Protein AF-A0A813FTQ1-F1 (afdb_monomer_lite)

Foldseek 3Di:
DDDDPPPPDDDPVVVVLVVVLLVVQLVVLQVLLCVLQVHPDRDDQPDFSVVVRDDLRSLQSSQVSVLVCVVVSVVSVQDLPPGQDSCNCVVQRGSSSSSVNRD

Radius of gyration: 16.01 Å; chains: 1; bounding box: 47×24×45 Å

Sequence (103 aa):
STGGSDGTMPSSQEASGVMKAGVELISLIRRLASDAFGVVEEPGADLPLMQAGMTSHSATLLRSLISQELPQLRARGVTGLAKLPPTLALDQPTVRDIAEYIM

pLDDT: mean 82.42, std 13.18, range [44.75, 96.25]

Structure (mmCIF, N/CA/C/O backbone):
data_AF-A0A813FTQ1-F1
#
_entry.id   AF-A0A813FTQ1-F1
#
loop_
_atom_site.group_PDB
_atom_site.id
_atom_site.type_symbol
_atom_site.label_atom_id
_atom_site.label_alt_id
_atom_site.label_comp_id
_atom_site.label_asym_id
_atom_site.label_entity_id
_atom_site.label_seq_id
_atom_site.pdbx_PDB_ins_code
_atom_site.Cartn_x
_atom_site.Cartn_y
_atom_site.Cartn_z
_atom_site.occupancy
_atom_site.B_iso_or_equiv
_atom_site.auth_seq_id
_atom_site.auth_comp_id
_atom_site.auth_asym_id
_atom_site.auth_atom_id
_atom_site.pdbx_PDB_model_num
ATOM 1 N N . SER A 1 1 ? -38.565 -11.028 30.514 1.00 46.94 1 SER A N 1
ATOM 2 C CA . SER A 1 1 ? -38.001 -11.320 29.186 1.00 46.94 1 SER A CA 1
ATOM 3 C C . SER A 1 1 ? -37.486 -10.047 28.563 1.00 46.94 1 SER A C 1
ATOM 5 O O . SER A 1 1 ? -38.283 -9.197 28.200 1.00 46.94 1 SER A O 1
ATOM 7 N N . THR A 1 2 ? -36.170 -9.880 28.503 1.00 45.84 2 THR A N 1
ATOM 8 C CA . THR A 1 2 ? -35.506 -8.764 27.818 1.00 45.84 2 THR A CA 1
ATOM 9 C C . THR A 1 2 ? -35.194 -9.205 26.393 1.00 45.84 2 THR A C 1
ATOM 11 O O . THR A 1 2 ? -34.213 -9.904 26.157 1.00 45.84 2 THR A O 1
ATOM 14 N N . GLY A 1 3 ? -36.078 -8.860 25.463 1.00 48.97 3 GLY A N 1
ATOM 15 C CA . GLY A 1 3 ? -35.877 -9.041 24.031 1.00 48.97 3 GLY A CA 1
ATOM 16 C C . GLY A 1 3 ? -36.127 -7.704 23.354 1.00 48.97 3 GLY A C 1
ATOM 17 O O . GLY A 1 3 ? -37.273 -7.299 23.205 1.00 48.97 3 GLY A O 1
ATOM 18 N N . GLY A 1 4 ? -35.053 -7.003 23.018 1.00 44.75 4 GLY A N 1
ATOM 19 C CA . GLY A 1 4 ? -35.081 -5.743 22.289 1.00 44.75 4 GLY A CA 1
ATOM 20 C C . GLY A 1 4 ? -33.822 -5.688 21.447 1.00 44.75 4 GLY A C 1
ATOM 21 O O . GLY A 1 4 ? -32.794 -5.199 21.895 1.00 44.75 4 GLY A O 1
ATOM 22 N N . SER A 1 5 ? -33.883 -6.313 20.278 1.00 53.84 5 SER A N 1
ATOM 23 C CA . SER A 1 5 ? -32.874 -6.228 19.232 1.00 53.84 5 SER A CA 1
ATOM 24 C C . SER A 1 5 ? -32.807 -4.783 18.743 1.00 53.84 5 SER A C 1
ATOM 26 O O . SER A 1 5 ? -33.652 -4.357 17.957 1.00 53.84 5 SER A O 1
ATOM 28 N N . ASP A 1 6 ? -31.826 -4.038 19.251 1.00 51.16 6 ASP A N 1
ATOM 29 C CA . ASP A 1 6 ? -31.444 -2.711 18.770 1.00 51.16 6 ASP A CA 1
ATOM 30 C C . ASP A 1 6 ? -30.753 -2.863 17.408 1.00 51.16 6 ASP A C 1
ATOM 32 O O . ASP A 1 6 ? -29.535 -2.956 17.285 1.00 51.16 6 ASP A O 1
ATOM 36 N N . GLY A 1 7 ? -31.571 -3.031 16.373 1.00 55.66 7 GLY A N 1
ATOM 37 C CA . GLY A 1 7 ? -31.155 -2.957 14.980 1.00 55.66 7 GLY A CA 1
ATOM 38 C C . GLY A 1 7 ? -31.373 -1.541 14.475 1.00 55.66 7 GLY A C 1
ATOM 39 O O . GLY A 1 7 ? -32.259 -1.319 13.650 1.00 55.66 7 GLY A O 1
ATOM 40 N N . THR A 1 8 ? -30.621 -0.576 15.005 1.00 62.62 8 THR A N 1
ATOM 41 C CA . THR A 1 8 ? -30.597 0.782 14.454 1.00 62.62 8 THR A CA 1
ATOM 42 C C . THR A 1 8 ? -29.999 0.709 13.045 1.00 62.62 8 THR A C 1
ATOM 44 O O . THR A 1 8 ? -28.789 0.586 12.873 1.00 62.62 8 THR A O 1
ATOM 47 N N . MET A 1 9 ? -30.860 0.709 12.023 1.00 62.09 9 MET A N 1
ATOM 48 C CA . MET A 1 9 ? -30.444 0.869 10.627 1.00 62.09 9 MET A CA 1
ATOM 49 C C . MET A 1 9 ? -29.770 2.242 10.479 1.00 62.09 9 MET A C 1
ATOM 51 O O . MET A 1 9 ? -30.317 3.222 10.994 1.00 62.09 9 MET A O 1
ATOM 55 N N . PRO A 1 10 ? -28.625 2.350 9.781 1.00 64.75 10 PRO A N 1
ATOM 56 C CA . PRO A 1 10 ? -27.966 3.635 9.577 1.00 64.75 10 PRO A CA 1
ATOM 57 C C . PRO A 1 10 ? -28.907 4.600 8.855 1.00 64.75 10 PRO A C 1
ATOM 59 O O . PRO A 1 10 ? -29.604 4.228 7.904 1.00 64.75 10 PRO A O 1
ATOM 62 N N . SER A 1 11 ? -28.931 5.855 9.300 1.00 74.50 11 SER A N 1
ATOM 63 C CA . SER A 1 11 ? -29.770 6.880 8.680 1.00 74.50 11 SER A CA 1
ATOM 64 C C . SER A 1 11 ? -29.315 7.135 7.238 1.00 74.50 11 SER A C 1
ATOM 66 O O . SER A 1 11 ? -28.129 7.035 6.921 1.00 74.50 11 SER A O 1
ATOM 68 N N . SER A 1 12 ? -30.227 7.543 6.346 1.00 76.50 12 SER A N 1
ATOM 69 C CA . SER A 1 12 ? -29.904 7.806 4.926 1.00 76.50 12 SER A CA 1
ATOM 70 C C . SER A 1 12 ? -28.736 8.788 4.728 1.00 76.50 12 SER A C 1
ATOM 72 O O . SER A 1 12 ? -28.045 8.734 3.711 1.00 76.50 12 SER A O 1
ATOM 74 N N . GLN A 1 13 ? -28.509 9.683 5.690 1.00 69.75 13 GLN A N 1
ATOM 75 C CA . GLN A 1 13 ? -27.415 10.652 5.677 1.00 69.75 13 GLN A CA 1
ATOM 76 C C . GLN A 1 13 ? -26.061 10.017 6.045 1.00 69.75 13 GLN A C 1
ATOM 78 O O . GLN A 1 13 ? -25.038 10.380 5.467 1.00 69.75 13 GLN A O 1
ATOM 83 N N . GLU A 1 14 ? -26.058 9.024 6.935 1.00 67.44 14 GLU A N 1
ATOM 84 C CA . GLU A 1 14 ? -24.863 8.272 7.332 1.00 67.44 14 GLU A CA 1
ATOM 85 C C . GLU A 1 14 ? -24.417 7.330 6.211 1.00 67.44 14 GLU A C 1
ATOM 87 O O . GLU A 1 14 ? -23.250 7.344 5.822 1.00 67.44 14 GLU A O 1
ATOM 92 N N . ALA A 1 15 ? -25.359 6.606 5.596 1.00 72.94 15 ALA A N 1
ATOM 93 C CA . ALA A 1 15 ? -25.078 5.752 4.440 1.00 72.94 15 ALA A CA 1
ATOM 94 C C . ALA A 1 15 ? -24.491 6.550 3.258 1.00 72.94 15 ALA A C 1
ATOM 96 O O . ALA A 1 15 ? -23.530 6.121 2.618 1.00 72.94 15 ALA A O 1
ATOM 97 N N . SER A 1 16 ? -25.018 7.755 3.004 1.00 77.19 16 SER A N 1
ATOM 98 C CA . SER A 1 16 ? -24.475 8.655 1.981 1.00 77.19 16 SER A CA 1
ATOM 99 C C . SER A 1 16 ? -23.071 9.168 2.326 1.00 77.19 16 SER A C 1
ATOM 101 O O . SER A 1 16 ? -22.255 9.347 1.420 1.00 77.19 16 SER A O 1
ATOM 103 N N . GLY A 1 17 ? -22.784 9.420 3.607 1.00 78.12 17 GLY A N 1
ATOM 104 C CA . GLY A 1 17 ? -21.468 9.856 4.075 1.00 78.12 17 GLY A CA 1
ATOM 105 C C . GLY A 1 17 ? -20.400 8.778 3.894 1.00 78.12 17 GLY A C 1
ATOM 106 O O . GLY A 1 17 ? -19.335 9.061 3.344 1.00 78.12 17 GLY A O 1
ATOM 107 N N . VAL A 1 18 ? -20.719 7.536 4.268 1.00 75.69 18 VAL A N 1
ATOM 108 C CA . VAL A 1 18 ? -19.834 6.371 4.104 1.00 75.69 18 VAL A CA 1
ATOM 109 C C . VAL A 1 18 ? -19.553 6.101 2.627 1.00 75.69 18 VAL A C 1
ATOM 111 O O . VAL A 1 18 ? -18.397 5.959 2.238 1.00 75.69 18 VAL A O 1
ATOM 114 N N . MET A 1 19 ? -20.580 6.127 1.772 1.00 80.00 19 MET A N 1
ATOM 115 C CA . MET A 1 19 ? -20.398 5.928 0.331 1.00 80.00 19 MET A CA 1
ATOM 116 C C . MET A 1 19 ? -19.504 7.011 -0.292 1.00 80.00 19 MET A C 1
ATOM 118 O O . MET A 1 19 ? -18.628 6.701 -1.100 1.00 80.00 19 MET A O 1
ATOM 122 N N . LYS A 1 20 ? -19.667 8.277 0.118 1.00 83.38 20 LYS A N 1
ATOM 123 C CA . LYS A 1 20 ? -18.804 9.376 -0.338 1.00 83.38 20 LYS A CA 1
ATOM 124 C C . LYS A 1 20 ? -17.359 9.193 0.127 1.00 83.38 20 LYS A C 1
ATOM 126 O O . LYS A 1 20 ? -16.446 9.351 -0.678 1.00 83.38 20 LYS A O 1
ATOM 131 N N . ALA A 1 21 ? -17.147 8.838 1.394 1.00 82.62 21 ALA A N 1
ATOM 132 C CA . ALA A 1 21 ? -15.816 8.513 1.898 1.00 82.62 21 ALA A CA 1
ATOM 133 C C . ALA A 1 21 ? -15.192 7.345 1.111 1.00 82.62 21 ALA A C 1
ATOM 135 O O . ALA A 1 21 ? -13.996 7.375 0.832 1.00 82.62 21 ALA A O 1
ATOM 136 N N . GLY A 1 22 ? -16.009 6.361 0.707 1.00 86.44 22 GLY A N 1
ATOM 137 C CA . GLY A 1 22 ? -15.627 5.202 -0.108 1.00 86.44 22 GLY A CA 1
ATOM 138 C C . GLY A 1 22 ? -15.000 5.609 -1.428 1.00 86.44 22 GLY A C 1
ATOM 139 O O . GLY A 1 22 ? -13.875 5.231 -1.746 1.00 86.44 22 GLY A O 1
ATOM 140 N N . VAL A 1 23 ? -15.720 6.443 -2.176 1.00 89.62 23 VAL A N 1
ATOM 141 C CA . VAL A 1 23 ? -15.281 6.939 -3.486 1.00 89.62 23 VAL A CA 1
ATOM 142 C C . VAL A 1 23 ? -14.001 7.773 -3.378 1.00 89.62 23 VAL A C 1
ATOM 144 O O . VAL A 1 23 ? -13.085 7.609 -4.188 1.00 89.62 23 VAL A O 1
ATOM 147 N N . GLU A 1 24 ? -13.905 8.636 -2.366 1.00 89.12 24 GLU A N 1
ATOM 148 C CA . GLU A 1 24 ? -12.714 9.460 -2.120 1.00 89.12 24 GLU A CA 1
ATOM 149 C C . GLU A 1 24 ? -11.494 8.601 -1.755 1.00 89.12 24 GLU A C 1
ATOM 151 O O . GLU A 1 24 ? -10.397 8.837 -2.259 1.00 89.12 24 GLU A O 1
ATOM 156 N N . LEU A 1 25 ? -11.685 7.575 -0.919 1.00 89.56 25 LEU A N 1
ATOM 157 C CA . LEU A 1 25 ? -10.623 6.656 -0.517 1.00 89.56 25 LEU A CA 1
ATOM 158 C C . LEU A 1 25 ? -10.121 5.821 -1.700 1.00 89.56 25 LEU A C 1
ATOM 160 O O . LEU A 1 25 ? -8.913 5.712 -1.900 1.00 89.56 25 LEU A O 1
ATOM 164 N N . ILE A 1 26 ? -11.032 5.287 -2.519 1.00 93.50 26 ILE A N 1
ATOM 165 C CA . ILE A 1 26 ? -10.686 4.567 -3.753 1.00 93.50 26 ILE A CA 1
ATOM 166 C C . ILE A 1 26 ? -9.869 5.474 -4.678 1.00 93.50 26 ILE A C 1
ATOM 168 O O . ILE A 1 26 ? -8.827 5.062 -5.184 1.00 93.50 26 ILE A O 1
ATOM 172 N N . SER A 1 27 ? -10.307 6.719 -4.872 1.00 93.69 27 SER A N 1
ATOM 173 C CA . SER A 1 27 ? -9.609 7.687 -5.729 1.00 93.69 27 SER A CA 1
ATOM 174 C C . SER A 1 27 ? -8.205 7.999 -5.207 1.00 93.69 27 SER A C 1
ATOM 176 O O . SER A 1 27 ? -7.245 8.009 -5.976 1.00 93.69 27 SER A O 1
ATOM 178 N N . LEU A 1 28 ? -8.059 8.170 -3.891 1.00 92.62 28 LEU A N 1
ATOM 179 C CA . LEU A 1 28 ? -6.758 8.356 -3.257 1.00 92.62 28 LEU A CA 1
ATOM 180 C C . LEU A 1 28 ? -5.842 7.148 -3.481 1.00 92.62 28 LEU A C 1
ATOM 182 O O . LEU A 1 28 ? -4.714 7.320 -3.933 1.00 92.62 28 LEU A O 1
ATOM 186 N N . ILE A 1 29 ? -6.308 5.930 -3.195 1.00 93.44 29 ILE A N 1
ATOM 187 C CA . ILE A 1 29 ? -5.481 4.723 -3.326 1.00 93.44 29 ILE A CA 1
ATOM 188 C C . ILE A 1 29 ? -5.059 4.506 -4.785 1.00 93.44 29 ILE A C 1
ATOM 190 O O . ILE A 1 29 ? -3.913 4.136 -5.019 1.00 93.44 29 ILE A O 1
ATOM 194 N N . ARG A 1 30 ? -5.927 4.787 -5.768 1.00 95.50 30 ARG A N 1
ATOM 195 C CA . ARG A 1 30 ? -5.582 4.716 -7.202 1.00 95.50 30 ARG A CA 1
ATOM 196 C C . ARG A 1 30 ? -4.440 5.666 -7.559 1.00 95.50 30 ARG A C 1
ATOM 198 O O . ARG A 1 30 ? -3.473 5.244 -8.192 1.00 95.50 30 ARG A O 1
ATOM 205 N N . ARG A 1 31 ? -4.508 6.911 -7.082 1.00 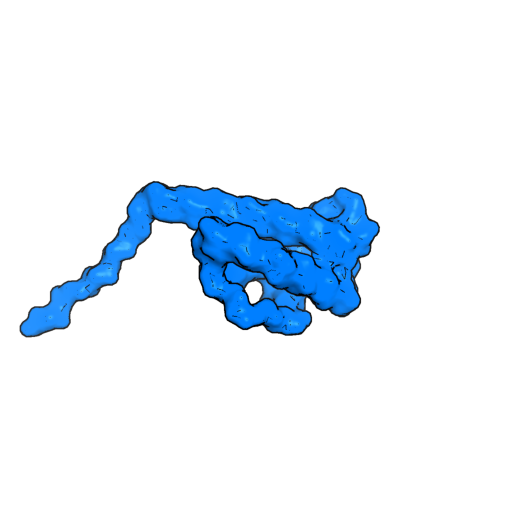95.19 31 ARG A N 1
ATOM 206 C CA . ARG A 1 31 ? -3.443 7.903 -7.267 1.00 95.19 31 ARG A CA 1
ATOM 207 C C . ARG A 1 31 ? -2.135 7.455 -6.611 1.00 95.19 31 ARG A C 1
ATOM 209 O O . ARG A 1 31 ? -1.091 7.465 -7.253 1.00 95.19 31 ARG A O 1
ATOM 216 N N . LEU A 1 32 ? -2.193 7.004 -5.356 1.00 94.62 32 LEU A N 1
ATOM 217 C CA . LEU A 1 32 ? -1.017 6.502 -4.635 1.00 94.62 32 LEU A CA 1
ATOM 218 C C . LEU A 1 32 ? -0.426 5.244 -5.285 1.00 94.62 32 LEU A C 1
ATOM 220 O O . LEU A 1 32 ? 0.785 5.047 -5.240 1.00 94.62 32 LEU A O 1
ATOM 224 N N . ALA A 1 33 ? -1.258 4.392 -5.886 1.00 94.25 33 ALA A N 1
ATOM 225 C CA . ALA A 1 33 ? -0.809 3.229 -6.640 1.00 94.25 33 ALA A CA 1
ATOM 226 C C . ALA A 1 33 ? -0.060 3.657 -7.908 1.00 94.25 33 ALA A C 1
ATOM 228 O O . ALA A 1 33 ? 1.036 3.161 -8.144 1.00 94.25 33 ALA A O 1
ATOM 229 N N . SER A 1 34 ? -0.580 4.636 -8.654 1.00 94.19 34 SER A N 1
ATOM 230 C CA . SER A 1 34 ? 0.125 5.235 -9.798 1.00 94.19 34 SER A CA 1
ATOM 231 C C . SER A 1 34 ? 1.500 5.781 -9.391 1.00 94.19 34 SER A C 1
ATOM 233 O O . SER A 1 34 ? 2.512 5.435 -10.006 1.00 94.19 34 SER A O 1
ATOM 235 N N . ASP A 1 35 ? 1.542 6.550 -8.294 1.00 94.06 35 ASP A N 1
ATOM 236 C CA . ASP A 1 35 ? 2.771 7.117 -7.726 1.00 94.06 35 ASP A CA 1
ATOM 237 C C . ASP A 1 35 ? 3.762 6.006 -7.311 1.00 94.06 35 ASP A C 1
ATOM 239 O O . ASP A 1 35 ? 4.956 6.087 -7.603 1.00 94.06 35 ASP A O 1
ATOM 243 N N . ALA A 1 36 ? 3.281 4.929 -6.675 1.00 92.88 36 ALA A N 1
ATOM 244 C CA . ALA A 1 36 ? 4.108 3.800 -6.239 1.00 92.88 36 ALA A CA 1
ATOM 245 C C . ALA A 1 36 ? 4.627 2.933 -7.397 1.00 92.88 36 ALA A C 1
ATOM 247 O O . ALA A 1 36 ? 5.704 2.341 -7.291 1.00 92.88 36 ALA A O 1
ATOM 248 N N . PHE A 1 37 ? 3.854 2.803 -8.477 1.00 90.75 37 PHE A N 1
ATOM 249 C CA . PHE A 1 37 ? 4.221 2.014 -9.657 1.00 90.75 37 PHE A CA 1
ATOM 250 C C . PHE A 1 37 ? 5.154 2.794 -10.588 1.00 90.75 37 PHE A C 1
ATOM 252 O O . PHE A 1 37 ? 5.839 2.186 -11.408 1.00 90.75 37 PHE A O 1
ATOM 259 N N . GLY A 1 38 ? 5.188 4.125 -10.463 1.00 87.50 38 GLY A N 1
ATOM 260 C CA . GLY A 1 38 ? 5.905 4.996 -11.389 1.00 87.50 38 GLY A CA 1
ATOM 261 C C . GLY A 1 38 ? 5.240 5.053 -12.765 1.00 87.50 38 GLY A C 1
ATOM 262 O O . GLY A 1 38 ? 5.926 5.233 -13.771 1.00 87.50 38 GLY A O 1
ATOM 263 N N . VAL A 1 39 ? 3.918 4.869 -12.820 1.00 86.31 39 VAL A N 1
ATOM 264 C CA . VAL A 1 39 ? 3.126 4.926 -14.056 1.00 86.31 39 VAL A CA 1
ATOM 265 C C . VAL A 1 39 ? 2.273 6.190 -14.077 1.00 86.31 39 VAL A C 1
ATOM 267 O O . VAL A 1 39 ? 1.937 6.748 -13.034 1.00 86.31 39 VAL A O 1
ATOM 270 N N . VAL A 1 40 ? 1.925 6.644 -15.280 1.00 80.31 40 VAL A N 1
ATOM 271 C CA . VAL A 1 40 ? 1.066 7.825 -15.484 1.00 80.31 40 VAL A CA 1
ATOM 272 C C . VAL A 1 40 ? -0.418 7.465 -15.368 1.00 80.31 40 VAL A C 1
ATOM 274 O O . VAL A 1 40 ? -1.240 8.320 -15.049 1.00 80.31 40 VAL A O 1
ATOM 277 N N . GLU A 1 41 ? -0.768 6.209 -15.642 1.00 89.12 41 GLU A N 1
ATOM 278 C CA . GLU A 1 41 ? -2.149 5.740 -15.654 1.00 89.12 41 GLU A CA 1
ATOM 279 C C . GLU A 1 41 ? -2.532 5.094 -14.321 1.00 89.12 41 GLU A C 1
ATOM 281 O O . GLU A 1 41 ? -1.929 4.114 -13.884 1.00 89.12 41 GLU A O 1
ATOM 286 N N . GLU A 1 42 ? -3.580 5.622 -13.693 1.00 91.88 42 GLU A N 1
ATOM 287 C CA . GLU A 1 42 ? -4.124 5.048 -12.470 1.00 91.88 42 GLU A CA 1
ATOM 288 C C . GLU A 1 42 ? -4.764 3.675 -12.734 1.00 91.88 42 GLU A C 1
ATOM 290 O O . GLU A 1 42 ? -5.641 3.569 -13.599 1.00 91.88 42 GLU A O 1
ATOM 295 N N . PRO A 1 43 ? -4.448 2.639 -11.935 1.00 92.94 43 PRO A N 1
ATOM 296 C CA . PRO A 1 43 ? -5.054 1.324 -12.103 1.00 92.94 43 PRO A CA 1
ATOM 297 C C . PRO A 1 43 ? -6.577 1.389 -11.950 1.00 92.94 43 PRO A C 1
ATOM 299 O O . PRO A 1 43 ? -7.117 2.190 -11.178 1.00 92.94 43 PRO A O 1
ATOM 302 N N . GLY A 1 44 ? -7.293 0.524 -12.667 1.00 94.38 44 GLY A N 1
ATOM 303 C CA . GLY A 1 44 ? -8.727 0.335 -12.447 1.00 94.38 44 GLY A CA 1
ATOM 304 C C . GLY A 1 44 ? -9.010 -0.095 -11.004 1.00 94.38 44 GLY A C 1
ATOM 305 O O . GLY A 1 44 ? -8.233 -0.846 -10.420 1.00 94.38 44 GLY A O 1
ATOM 306 N N . ALA A 1 45 ? -10.123 0.368 -10.423 1.00 94.56 45 ALA A N 1
ATOM 307 C CA . ALA A 1 45 ? -10.443 0.092 -9.017 1.00 94.56 45 ALA A CA 1
ATOM 308 C C . ALA A 1 45 ? -10.580 -1.412 -8.710 1.00 94.56 45 ALA A C 1
ATOM 310 O O . ALA A 1 45 ? -10.221 -1.849 -7.622 1.00 94.5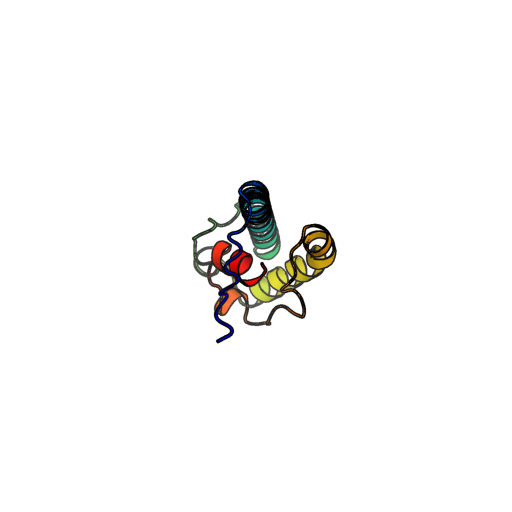6 45 ALA A O 1
ATOM 311 N N . ASP A 1 46 ? -11.064 -2.167 -9.695 1.00 96.25 46 ASP A N 1
ATOM 312 C CA . ASP A 1 46 ? -11.344 -3.604 -9.639 1.00 96.25 46 ASP A CA 1
ATOM 313 C C . ASP A 1 46 ? -10.278 -4.441 -10.381 1.00 96.25 46 ASP A C 1
ATOM 315 O O . ASP A 1 46 ? -10.395 -5.660 -10.492 1.00 96.25 46 ASP A O 1
ATOM 319 N N . LEU A 1 47 ? -9.236 -3.793 -10.921 1.00 94.88 47 LEU A N 1
ATOM 320 C CA . LEU A 1 47 ? -8.132 -4.478 -11.589 1.00 94.88 47 LEU A CA 1
ATOM 321 C C . LEU A 1 47 ? -7.152 -4.997 -10.525 1.00 94.88 47 LEU A C 1
ATOM 323 O O . LEU A 1 47 ? -6.690 -4.201 -9.701 1.00 94.88 47 LEU A O 1
ATOM 327 N N . PRO A 1 48 ? -6.775 -6.289 -10.545 1.00 94.31 48 PRO A N 1
ATOM 328 C CA . PRO A 1 48 ? -5.729 -6.793 -9.669 1.00 94.31 48 PRO A CA 1
ATOM 329 C C . PRO A 1 48 ? -4.438 -5.986 -9.836 1.00 94.31 48 PRO A C 1
ATOM 331 O O . PRO A 1 48 ? -3.900 -5.870 -10.937 1.00 94.31 48 PRO A O 1
ATOM 334 N N . LEU A 1 49 ? -3.898 -5.457 -8.742 1.00 92.75 49 LEU A N 1
ATOM 335 C CA . LEU A 1 49 ? -2.758 -4.540 -8.777 1.00 92.75 49 LEU A CA 1
ATOM 336 C C . LEU A 1 49 ? -1.512 -5.176 -9.407 1.00 92.75 49 LEU A C 1
ATOM 338 O O . LEU A 1 49 ? -0.761 -4.503 -10.105 1.00 92.75 49 LEU A O 1
ATOM 342 N N . MET A 1 50 ? -1.311 -6.486 -9.237 1.00 91.44 50 MET A N 1
ATOM 343 C CA . MET A 1 50 ? -0.232 -7.217 -9.918 1.00 91.44 50 MET A CA 1
ATOM 344 C C . MET A 1 50 ? -0.396 -7.219 -11.444 1.00 91.44 50 MET A C 1
ATOM 346 O O . MET A 1 50 ? 0.593 -7.101 -12.162 1.00 91.44 50 MET A O 1
ATOM 350 N N . GLN A 1 51 ? -1.633 -7.304 -11.950 1.00 91.94 51 GLN A N 1
ATOM 351 C CA . GLN A 1 51 ? -1.908 -7.162 -13.386 1.00 91.94 51 GLN A CA 1
ATOM 352 C C . GLN A 1 51 ? -1.679 -5.722 -13.861 1.00 91.94 51 GLN A C 1
ATOM 354 O O . GLN A 1 51 ? -1.299 -5.515 -15.008 1.00 91.94 51 GLN A O 1
ATOM 359 N N . ALA A 1 52 ? -1.841 -4.743 -12.967 1.00 90.44 52 ALA A N 1
ATOM 360 C CA . AL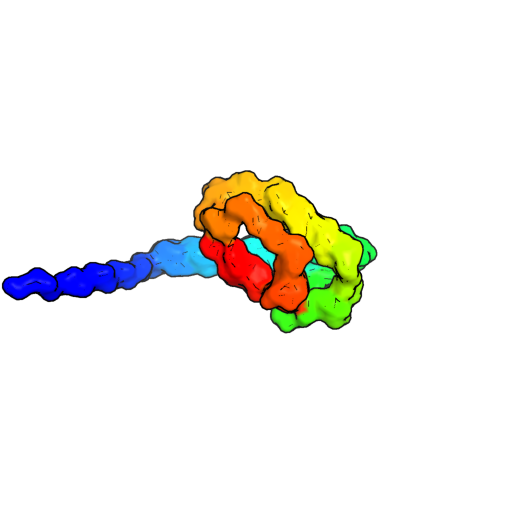A A 1 52 ? -1.529 -3.338 -13.214 1.00 90.44 52 ALA A CA 1
ATOM 361 C C . ALA A 1 52 ? -0.025 -2.996 -13.120 1.00 90.44 52 ALA A C 1
ATOM 363 O O . ALA A 1 52 ? 0.343 -1.827 -13.209 1.00 90.44 52 ALA A O 1
ATOM 364 N N . GLY A 1 53 ? 0.854 -3.989 -12.932 1.00 89.25 53 GLY A N 1
ATOM 365 C CA . GLY A 1 53 ? 2.305 -3.786 -12.853 1.00 89.25 53 GLY A CA 1
ATOM 366 C C . GLY A 1 53 ? 2.858 -3.619 -11.435 1.00 89.25 53 GLY A C 1
ATOM 367 O O . GLY A 1 53 ? 4.032 -3.282 -11.269 1.00 89.25 53 GLY A O 1
ATOM 368 N N . MET A 1 54 ? 2.059 -3.881 -10.396 1.00 92.06 54 MET A N 1
ATOM 369 C CA . MET A 1 54 ? 2.561 -3.906 -9.025 1.00 92.06 54 MET A CA 1
ATOM 370 C C . MET A 1 54 ? 3.602 -5.016 -8.828 1.00 92.06 54 MET A C 1
ATOM 372 O O . MET A 1 54 ? 3.413 -6.169 -9.213 1.00 92.06 54 MET A O 1
ATOM 376 N N . THR A 1 55 ? 4.679 -4.665 -8.134 1.00 91.69 55 THR A N 1
ATOM 377 C CA . THR A 1 55 ? 5.751 -5.558 -7.690 1.00 91.69 55 THR A CA 1
ATOM 378 C C . THR A 1 55 ? 5.797 -5.579 -6.163 1.00 91.69 55 THR A C 1
ATOM 380 O O . THR A 1 55 ? 5.196 -4.731 -5.505 1.00 91.69 55 THR A O 1
ATOM 383 N N . SER A 1 56 ? 6.568 -6.486 -5.560 1.00 88.88 56 SER A N 1
ATOM 384 C CA . SER A 1 56 ? 6.750 -6.513 -4.098 1.00 88.88 56 SER A CA 1
ATOM 385 C C . SER A 1 56 ? 7.323 -5.201 -3.541 1.00 88.88 56 SER A C 1
ATOM 387 O O . SER A 1 56 ? 6.981 -4.784 -2.431 1.00 88.88 56 SER A O 1
ATOM 389 N N . HIS A 1 57 ? 8.182 -4.529 -4.317 1.00 90.56 57 HIS A N 1
ATOM 390 C CA . HIS A 1 57 ? 8.735 -3.234 -3.935 1.00 90.56 57 HIS A CA 1
ATOM 391 C C . HIS A 1 57 ? 7.657 -2.148 -3.952 1.00 90.56 57 HIS A C 1
ATOM 393 O O . HIS A 1 57 ? 7.458 -1.469 -2.943 1.00 90.56 57 HIS A O 1
ATOM 399 N N . SER A 1 58 ? 6.908 -2.032 -5.052 1.00 92.44 58 SER A N 1
ATOM 400 C CA . SER A 1 58 ? 5.862 -1.014 -5.156 1.00 92.44 58 SER A CA 1
ATOM 401 C C . SER A 1 58 ? 4.668 -1.284 -4.236 1.00 92.44 58 SER A C 1
ATOM 403 O O . SER A 1 58 ? 4.071 -0.333 -3.745 1.00 92.44 58 SER A O 1
ATOM 405 N N . ALA A 1 59 ? 4.386 -2.539 -3.873 1.00 90.75 59 ALA A N 1
ATOM 406 C CA . ALA A 1 59 ? 3.413 -2.882 -2.831 1.00 90.75 59 ALA A CA 1
ATOM 407 C C . ALA A 1 59 ? 3.813 -2.318 -1.452 1.00 90.75 59 ALA A C 1
ATOM 409 O O . ALA A 1 59 ? 2.988 -1.760 -0.725 1.00 90.75 59 ALA A O 1
ATOM 410 N N . THR A 1 60 ? 5.101 -2.414 -1.103 1.00 90.19 60 THR A N 1
ATOM 411 C CA . THR A 1 60 ? 5.634 -1.857 0.151 1.00 90.19 60 THR A CA 1
ATOM 412 C C . THR A 1 60 ? 5.573 -0.327 0.146 1.00 90.19 60 THR A C 1
ATOM 414 O O . THR A 1 60 ? 5.197 0.280 1.153 1.00 90.19 60 THR A O 1
ATOM 417 N N . LEU A 1 61 ? 5.897 0.298 -0.993 1.00 91.94 61 LEU A N 1
ATOM 418 C CA . LEU A 1 61 ? 5.786 1.747 -1.171 1.00 91.94 61 LEU A CA 1
ATOM 419 C C . LEU A 1 61 ? 4.335 2.222 -1.076 1.00 91.94 61 LEU A C 1
ATOM 421 O O . LEU A 1 61 ? 4.060 3.125 -0.293 1.00 91.94 61 LEU A O 1
ATOM 425 N N . LEU A 1 62 ? 3.403 1.575 -1.780 1.00 92.25 62 LEU A N 1
ATOM 426 C CA . LEU A 1 62 ? 1.973 1.883 -1.730 1.00 92.25 62 LEU A CA 1
ATOM 427 C C . LEU A 1 62 ? 1.452 1.845 -0.292 1.00 92.25 62 LEU A C 1
ATOM 429 O O . LEU A 1 62 ? 0.842 2.802 0.178 1.00 92.25 62 LEU A O 1
ATOM 433 N N . ARG A 1 63 ? 1.769 0.783 0.455 1.00 90.81 63 ARG A N 1
ATOM 434 C CA . ARG A 1 63 ? 1.437 0.685 1.882 1.00 90.81 63 ARG A CA 1
ATOM 435 C C . ARG A 1 63 ? 1.998 1.862 2.684 1.00 90.81 63 ARG A C 1
ATOM 437 O O . ARG A 1 63 ? 1.310 2.375 3.568 1.00 90.81 63 ARG A O 1
ATOM 444 N N . SER A 1 64 ? 3.247 2.256 2.435 1.00 90.19 64 SER A N 1
ATOM 445 C CA . SER A 1 64 ? 3.876 3.389 3.123 1.00 90.19 64 SER A CA 1
ATOM 446 C C . SER A 1 64 ? 3.169 4.704 2.801 1.00 90.19 64 SER A C 1
ATOM 448 O O . SER A 1 64 ? 2.893 5.473 3.717 1.00 90.19 64 SER A O 1
ATOM 450 N N . LEU A 1 65 ? 2.830 4.935 1.533 1.00 92.00 65 LEU A N 1
ATOM 451 C CA . LEU A 1 65 ? 2.115 6.126 1.084 1.00 92.00 65 LEU A CA 1
ATOM 452 C C . LEU A 1 65 ? 0.715 6.197 1.701 1.00 92.00 65 LEU A C 1
ATOM 454 O O . LEU A 1 65 ? 0.367 7.200 2.314 1.00 92.00 65 LEU A O 1
ATOM 458 N N . ILE A 1 66 ? -0.050 5.099 1.662 1.00 90.00 66 ILE A N 1
ATOM 459 C CA . ILE A 1 66 ? -1.353 5.032 2.342 1.00 90.00 66 ILE A CA 1
ATOM 460 C C . ILE A 1 66 ? -1.161 5.313 3.837 1.00 90.00 66 ILE A C 1
ATOM 462 O O . ILE A 1 66 ? -1.900 6.107 4.407 1.00 90.00 66 ILE A O 1
ATOM 466 N N . SER A 1 67 ? -0.129 4.729 4.462 1.00 86.44 67 SER A N 1
ATOM 467 C CA . SER A 1 67 ? 0.186 4.941 5.884 1.00 86.44 67 SER A CA 1
ATOM 468 C C . SER A 1 67 ? 0.448 6.415 6.240 1.00 86.44 67 SER A C 1
ATOM 470 O O . SER A 1 67 ? 0.132 6.840 7.352 1.00 86.44 67 SER A O 1
ATOM 472 N N . GLN A 1 68 ? 1.014 7.193 5.314 1.00 88.50 68 GLN A N 1
ATOM 473 C CA . GLN A 1 68 ? 1.275 8.626 5.485 1.00 88.50 68 GLN A CA 1
ATOM 474 C C . GLN A 1 68 ? 0.003 9.473 5.355 1.00 88.50 68 GLN A C 1
ATOM 476 O O . GLN A 1 68 ? -0.115 10.486 6.039 1.00 88.50 68 GLN A O 1
ATOM 481 N N . GLU A 1 69 ? -0.972 9.025 4.563 1.00 86.94 69 GLU A N 1
ATOM 482 C CA . GLU A 1 69 ? -2.267 9.696 4.388 1.00 86.94 69 GLU A CA 1
ATOM 483 C C . GLU A 1 69 ? -3.285 9.375 5.501 1.00 86.94 69 GLU A C 1
ATOM 485 O O . GLU A 1 69 ? -4.290 10.071 5.667 1.00 86.94 69 GLU A O 1
ATOM 490 N N . LEU A 1 70 ? -3.015 8.362 6.334 1.00 76.56 70 LEU A N 1
ATOM 491 C CA . LEU A 1 70 ? -3.908 7.923 7.418 1.00 76.56 70 LEU A CA 1
ATOM 492 C C . LEU A 1 70 ? -4.362 9.021 8.386 1.00 76.56 70 LEU A C 1
ATOM 494 O O . LEU A 1 70 ? -5.525 8.979 8.787 1.00 76.56 70 LEU A O 1
ATOM 498 N N . PRO A 1 71 ? -3.526 9.992 8.804 1.00 78.19 71 PRO A N 1
ATOM 499 C CA . PRO A 1 71 ? -3.986 11.078 9.666 1.00 78.19 71 PRO A CA 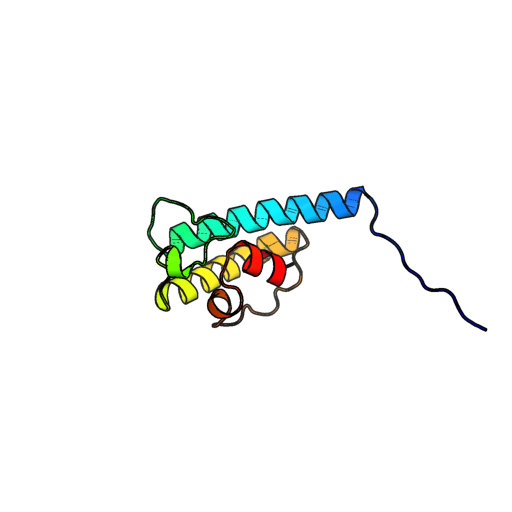1
ATOM 500 C C . PRO A 1 71 ? -5.111 11.899 9.022 1.00 78.19 71 PRO A C 1
ATOM 502 O O . PRO A 1 71 ? -6.069 12.263 9.706 1.00 78.19 71 PRO A O 1
ATOM 505 N N . GLN A 1 72 ? -5.036 12.130 7.707 1.00 78.62 72 GLN A N 1
ATOM 506 C CA . GLN A 1 72 ? -6.070 12.840 6.950 1.00 78.62 72 GLN A CA 1
ATOM 507 C C . GLN A 1 72 ? -7.334 11.986 6.802 1.00 78.62 72 GLN A C 1
ATOM 509 O O . GLN A 1 72 ? -8.448 12.497 6.907 1.00 78.62 72 GLN A O 1
ATOM 514 N N . LEU A 1 73 ? -7.166 10.674 6.615 1.00 73.69 73 LEU A N 1
ATOM 515 C CA . LEU A 1 73 ? -8.271 9.721 6.511 1.00 73.69 73 LEU A CA 1
ATOM 516 C C . LEU A 1 73 ? -9.015 9.535 7.843 1.00 73.69 73 LEU A C 1
ATOM 518 O O . LEU A 1 73 ? -10.245 9.502 7.859 1.00 73.69 73 LEU A O 1
ATOM 522 N N . ARG A 1 74 ? -8.305 9.512 8.979 1.00 75.19 74 ARG A N 1
ATOM 523 C CA . ARG A 1 74 ? -8.918 9.444 10.319 1.00 75.19 74 ARG A CA 1
ATOM 524 C C . ARG A 1 74 ? -9.809 10.644 10.611 1.00 75.19 74 ARG A C 1
ATOM 526 O O . ARG A 1 74 ? -10.898 10.472 11.147 1.00 75.19 74 ARG A O 1
ATOM 533 N N . ALA A 1 75 ? -9.392 11.844 10.205 1.00 72.94 75 ALA A N 1
ATOM 534 C CA . ALA A 1 75 ? -10.218 13.048 10.323 1.00 72.94 75 ALA A CA 1
ATOM 535 C C . ALA A 1 75 ? -11.520 12.972 9.497 1.00 72.94 75 ALA A C 1
ATOM 537 O O . ALA A 1 75 ? -12.456 13.725 9.754 1.00 72.94 75 ALA A O 1
ATOM 538 N N . ARG A 1 76 ? -11.592 12.054 8.523 1.00 68.19 76 ARG A N 1
ATOM 539 C CA . ARG A 1 76 ? -12.751 11.802 7.655 1.00 68.19 76 ARG A CA 1
ATOM 540 C C . ARG A 1 76 ? -13.555 10.556 8.053 1.00 68.19 76 ARG A C 1
ATOM 542 O O . ARG A 1 76 ? -14.430 10.149 7.296 1.00 68.19 76 ARG A O 1
ATOM 549 N N . GLY A 1 77 ? -13.287 9.969 9.224 1.00 66.44 77 GLY A N 1
ATOM 550 C CA . GLY A 1 77 ? -14.050 8.834 9.758 1.00 66.44 77 GLY A CA 1
ATOM 551 C C . GLY A 1 77 ? -13.506 7.450 9.397 1.00 66.44 77 GLY A C 1
ATOM 552 O O . GLY A 1 77 ? -14.168 6.458 9.671 1.00 66.44 77 GLY A O 1
ATOM 553 N N . VAL A 1 78 ? -12.305 7.356 8.821 1.00 67.75 78 VAL A N 1
ATOM 554 C CA . VAL A 1 78 ? -11.651 6.070 8.538 1.00 67.75 78 VAL A CA 1
ATOM 555 C C . VAL A 1 78 ? -10.939 5.570 9.799 1.00 67.75 78 VAL A C 1
ATOM 557 O O . VAL A 1 78 ? -9.977 6.194 10.254 1.00 67.75 78 VAL A O 1
ATOM 560 N N . THR A 1 79 ? -11.405 4.466 10.394 1.00 62.41 79 THR A N 1
ATOM 561 C CA . THR A 1 79 ? -10.978 4.056 11.750 1.00 62.41 79 THR A CA 1
ATOM 562 C C . THR A 1 79 ? -10.182 2.746 11.824 1.00 62.41 79 THR A C 1
ATOM 564 O O . THR A 1 79 ? -9.489 2.542 12.823 1.00 62.41 79 THR A O 1
ATOM 567 N N . GLY A 1 80 ? -10.132 1.925 10.763 1.00 62.09 80 GLY A N 1
ATOM 568 C CA . GLY A 1 80 ? -9.442 0.616 10.714 1.00 62.09 80 GLY A CA 1
ATOM 569 C C . GLY A 1 80 ? -7.899 0.627 10.768 1.00 62.09 80 GLY A C 1
ATOM 570 O O . GLY A 1 80 ? -7.224 -0.335 10.408 1.00 62.09 80 GLY A O 1
ATOM 571 N N . LEU A 1 81 ? -7.281 1.723 11.208 1.00 61.31 81 LEU A N 1
ATOM 572 C CA . LEU A 1 81 ? -5.924 2.121 10.817 1.00 61.31 81 LEU A CA 1
ATOM 573 C C . LEU A 1 81 ? -4.837 1.908 11.876 1.00 61.31 81 LEU A C 1
ATOM 575 O O . LEU A 1 81 ? -3.950 2.753 12.034 1.00 61.31 81 LEU A O 1
ATOM 579 N N . ALA A 1 82 ? -4.871 0.810 12.631 1.00 55.94 82 ALA A N 1
ATOM 580 C CA . ALA A 1 82 ? -3.855 0.586 13.664 1.00 55.94 82 ALA A CA 1
ATOM 581 C C . ALA A 1 82 ? -2.497 0.103 13.112 1.00 55.94 82 ALA A C 1
ATOM 583 O O . ALA A 1 82 ? -1.485 0.305 13.779 1.00 55.94 82 ALA A O 1
ATOM 584 N N . LYS A 1 83 ? -2.443 -0.474 11.902 1.00 69.19 83 LYS A N 1
ATOM 585 C CA . LYS A 1 83 ? -1.230 -0.738 11.092 1.00 69.19 83 LYS A CA 1
ATOM 586 C C . LYS A 1 83 ? -1.649 -1.542 9.863 1.00 69.19 83 LYS A C 1
ATOM 588 O O . LYS A 1 83 ? -2.167 -2.641 10.013 1.00 69.19 83 LYS A O 1
ATOM 593 N N . LEU A 1 84 ? -1.381 -1.042 8.659 1.00 81.38 84 LEU A N 1
ATOM 594 C CA . LEU A 1 84 ? -1.584 -1.845 7.451 1.00 81.38 84 LEU A CA 1
ATOM 595 C C . LEU A 1 84 ? -0.632 -3.055 7.472 1.00 81.38 84 LEU A C 1
ATOM 597 O O . LEU A 1 84 ? 0.544 -2.871 7.807 1.00 81.38 84 LEU A O 1
ATOM 601 N N . PRO A 1 85 ? -1.063 -4.278 7.138 1.00 85.69 85 PRO A N 1
ATOM 602 C CA . PRO A 1 85 ? -0.150 -5.411 7.054 1.00 85.69 85 PRO A CA 1
ATOM 603 C C . PRO A 1 85 ? 0.843 -5.221 5.893 1.00 85.69 85 PRO A C 1
ATOM 605 O O . PRO A 1 85 ? 0.522 -4.554 4.908 1.00 85.69 85 PRO A O 1
ATOM 608 N N . PRO A 1 86 ? 2.071 -5.765 5.978 1.00 82.00 86 PRO A N 1
ATOM 609 C CA . PRO A 1 86 ? 3.022 -5.739 4.860 1.00 82.00 86 PRO A CA 1
ATOM 610 C C . PRO A 1 86 ? 2.511 -6.528 3.645 1.00 82.00 86 PRO A C 1
ATOM 612 O O . PRO A 1 86 ? 2.924 -6.262 2.523 1.00 82.00 86 PRO A O 1
ATOM 615 N N . THR A 1 87 ? 1.587 -7.461 3.872 1.00 86.94 87 THR A N 1
ATOM 616 C CA . THR A 1 87 ? 0.925 -8.288 2.861 1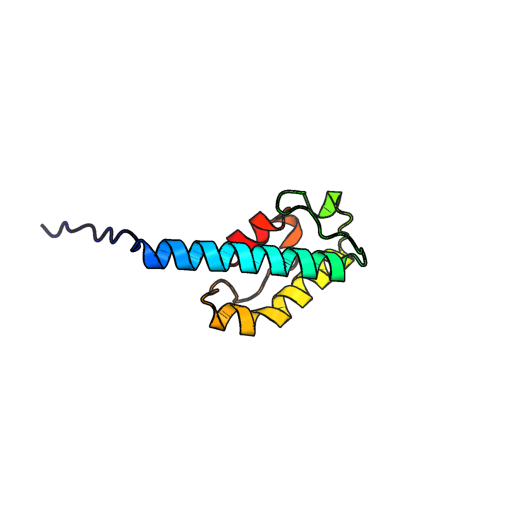.00 86.94 87 THR A CA 1
ATOM 617 C C . THR A 1 87 ? -0.356 -7.664 2.313 1.00 86.94 87 THR A C 1
ATOM 619 O O . THR A 1 87 ? -1.008 -8.300 1.500 1.00 86.94 87 THR A O 1
ATOM 622 N N . LEU A 1 88 ? -0.703 -6.421 2.685 1.00 86.75 88 LEU A N 1
ATOM 623 C CA . LEU A 1 88 ? -1.985 -5.790 2.334 1.00 86.75 88 LEU A CA 1
ATOM 624 C C . LEU A 1 88 ? -2.362 -5.961 0.861 1.00 86.75 88 LEU A C 1
ATOM 626 O O . LEU A 1 88 ? -3.464 -6.391 0.572 1.00 86.75 88 LEU A O 1
ATOM 630 N N . ALA A 1 89 ? -1.450 -5.652 -0.059 1.00 81.38 89 ALA A N 1
ATOM 631 C CA . ALA A 1 89 ? -1.743 -5.705 -1.491 1.00 81.38 89 ALA A CA 1
ATOM 632 C C . ALA A 1 89 ? -1.775 -7.137 -2.070 1.00 81.38 89 ALA A C 1
ATOM 634 O O . ALA A 1 89 ? -2.138 -7.329 -3.227 1.00 81.38 89 ALA A O 1
ATOM 635 N N . LEU A 1 90 ? -1.358 -8.136 -1.284 1.00 84.56 90 LEU A N 1
ATOM 636 C CA . LEU A 1 90 ? -1.527 -9.559 -1.590 1.00 84.56 90 LEU A CA 1
ATOM 637 C C . LEU A 1 90 ? -2.870 -10.069 -1.060 1.00 84.56 90 LEU A C 1
ATOM 639 O O . LEU A 1 90 ? -3.543 -10.832 -1.745 1.00 84.56 90 LEU A O 1
ATOM 643 N N . ASP A 1 91 ? -3.247 -9.634 0.144 1.00 88.19 91 ASP A N 1
ATOM 644 C CA . ASP A 1 91 ? -4.497 -10.023 0.801 1.00 88.19 91 ASP A CA 1
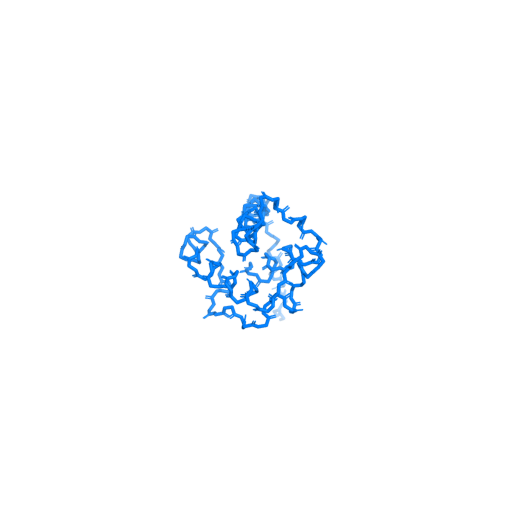ATOM 645 C C . ASP A 1 91 ? -5.708 -9.321 0.166 1.00 88.19 91 ASP A C 1
ATOM 647 O O . ASP A 1 91 ? -6.793 -9.890 0.092 1.00 88.19 91 ASP A O 1
ATOM 651 N N . GLN A 1 92 ? -5.505 -8.085 -0.294 1.00 92.88 92 GLN A N 1
ATOM 652 C CA . GLN A 1 92 ? -6.489 -7.202 -0.910 1.00 92.88 92 GLN A CA 1
ATOM 653 C C . GLN A 1 92 ? -5.994 -6.855 -2.325 1.00 92.88 92 GLN A C 1
ATOM 655 O O . GLN A 1 92 ? -5.234 -5.896 -2.502 1.00 92.88 92 GLN A O 1
ATOM 660 N N . PRO A 1 93 ? -6.320 -7.688 -3.330 1.00 92.00 93 PRO A N 1
ATOM 661 C CA . PRO A 1 93 ? -5.660 -7.647 -4.630 1.00 92.00 93 PRO A CA 1
ATOM 662 C C . PRO A 1 93 ? -6.057 -6.439 -5.481 1.00 92.00 93 PRO A C 1
ATOM 664 O O . PRO A 1 93 ? -5.325 -6.114 -6.417 1.00 92.00 93 PRO A O 1
ATOM 667 N N . THR A 1 94 ? -7.182 -5.780 -5.193 1.00 96.00 94 THR A N 1
ATOM 668 C CA . THR A 1 94 ? -7.656 -4.598 -5.923 1.00 96.00 94 THR A CA 1
ATOM 669 C C . THR A 1 94 ? -7.668 -3.346 -5.045 1.00 96.00 94 THR A C 1
ATOM 671 O O . THR A 1 94 ? -7.599 -3.406 -3.817 1.00 96.00 94 THR A O 1
ATOM 674 N N . VAL A 1 95 ? -7.777 -2.170 -5.670 1.00 94.94 95 VAL A N 1
ATOM 675 C CA . VAL A 1 95 ? -7.910 -0.910 -4.922 1.00 94.94 95 VAL A CA 1
ATOM 676 C C . VAL A 1 95 ? -9.204 -0.883 -4.110 1.00 94.94 95 VAL A C 1
ATOM 678 O O . VAL A 1 95 ? -9.212 -0.360 -2.994 1.00 94.94 95 VAL A O 1
ATOM 681 N N . ARG A 1 96 ? -10.289 -1.448 -4.652 1.00 94.88 96 ARG A N 1
ATOM 682 C CA . ARG A 1 96 ? -11.559 -1.555 -3.934 1.00 94.88 96 ARG A CA 1
ATOM 683 C C . ARG A 1 96 ? -11.407 -2.394 -2.670 1.00 94.88 96 ARG A C 1
ATOM 685 O O . ARG A 1 96 ? -11.786 -1.911 -1.609 1.00 94.88 96 ARG A O 1
ATOM 692 N N . ASP A 1 97 ? -10.776 -3.561 -2.767 1.00 93.81 97 ASP A N 1
ATOM 693 C CA . ASP A 1 97 ? -10.550 -4.445 -1.615 1.00 93.81 97 ASP A CA 1
ATOM 694 C C . ASP A 1 97 ? -9.735 -3.736 -0.520 1.00 93.81 97 ASP A C 1
ATOM 696 O O . ASP A 1 97 ? -10.046 -3.811 0.667 1.00 93.81 97 ASP A O 1
ATOM 700 N N . ILE A 1 98 ? -8.711 -2.966 -0.914 1.00 91.62 98 ILE A N 1
ATOM 701 C CA . ILE A 1 98 ? -7.912 -2.174 0.031 1.00 91.62 98 ILE A CA 1
ATOM 702 C C . ILE A 1 98 ? -8.766 -1.091 0.701 1.00 91.62 98 ILE A C 1
ATOM 704 O O . ILE A 1 98 ? -8.636 -0.869 1.904 1.00 91.62 98 ILE A O 1
ATOM 708 N N . ALA A 1 99 ? -9.615 -0.397 -0.061 1.00 90.19 99 ALA A N 1
ATOM 709 C CA . ALA A 1 99 ? -10.491 0.637 0.479 1.00 90.19 99 ALA A CA 1
ATOM 710 C C . ALA A 1 99 ? -11.502 0.051 1.477 1.00 90.19 99 ALA A C 1
ATOM 712 O O . ALA A 1 99 ? -11.678 0.613 2.554 1.00 90.19 99 ALA A O 1
ATOM 713 N N . GLU A 1 100 ? -12.107 -1.089 1.145 1.00 89.06 100 GLU A N 1
ATOM 714 C CA . GLU A 1 100 ? -13.045 -1.812 2.010 1.00 89.06 100 GLU A CA 1
ATOM 715 C C . GLU A 1 100 ? -12.371 -2.338 3.280 1.00 89.06 100 GLU A C 1
ATOM 717 O O . GLU A 1 100 ? -12.946 -2.235 4.357 1.00 89.06 100 GLU A O 1
ATOM 722 N N . TYR A 1 101 ? -11.128 -2.821 3.191 1.00 87.44 101 TYR A N 1
ATOM 723 C CA . TYR A 1 101 ? -10.350 -3.248 4.358 1.00 87.44 101 TYR A CA 1
ATOM 724 C C . TYR A 1 101 ? -10.040 -2.097 5.334 1.00 87.44 101 TYR A C 1
ATOM 726 O O . TYR A 1 101 ? -9.864 -2.311 6.533 1.00 87.44 101 TYR A O 1
ATOM 734 N N . ILE A 1 102 ? -9.891 -0.877 4.815 1.00 84.25 102 ILE A N 1
ATOM 735 C CA . ILE A 1 102 ? -9.470 0.299 5.587 1.00 84.25 102 ILE A CA 1
ATOM 736 C C . ILE A 1 102 ? -10.637 0.963 6.341 1.00 84.25 102 ILE A C 1
ATOM 738 O O . ILE A 1 102 ? -10.398 1.609 7.371 1.00 84.25 102 ILE A O 1
ATOM 742 N N . MET A 1 103 ? -11.860 0.847 5.818 1.00 79.19 103 MET A N 1
ATOM 743 C CA . MET A 1 103 ? -13.071 1.451 6.390 1.00 79.19 103 MET A CA 1
ATOM 744 C C . MET A 1 103 ? -13.543 0.745 7.651 1.00 79.19 103 MET A C 1
ATOM 746 O O . MET A 1 103 ? -13.764 1.485 8.640 1.00 79.19 103 MET A O 1
#

InterPro domains:
  IPR009081 Phosphopantetheine binding ACP domain [PF00550] (28-102)
  IPR036736 ACP-like superfamily [G3DSA:1.10.1200.10] (18-103)
  IPR036736 ACP-like superfamily [SSF47336] (25-102)

Secondary structure (DSSP, 8-state):
--------PPPHHHHHHHHHHHHHHHHHHHHHHHHHHT-SSPPPTTS-TTTTT--HHHHHHHHHHHHHHHHHHHTTT----S---TTHHHHS-SHHHHHHHH-

Organism: Polarella glacialis (NCBI:txid89957)